Protein AF-A0A957UJW0-F1 (afdb_monomer_lite)

Foldseek 3Di:
DDDDDDDDDDPDPPPVDPQDDDCDPVVVVVLQVVCCVVPVDDDDPPQWDKDFCQDVVRPTHPDSVRIDTDGPPPGRVVVVVVNVVDD

Radius of gyration: 17.31 Å; chains: 1; bounding box: 45×31×43 Å

Secondary structure (DSSP, 8-state):
---PPPPPS------SS-SS----HHHHHHHHHHHHHHHS----TTSEEEEESS-GGGT--S-GGGEEEEETTTHHHHHHHHHHH--

pLDDT: mean 85.49, std 13.44, range [51.22, 97.5]

Structure (mmCIF, N/CA/C/O backbone):
data_AF-A0A957UJW0-F1
#
_entry.id   AF-A0A957UJW0-F1
#
loop_
_atom_site.group_PDB
_atom_site.id
_atom_site.type_symbol
_atom_site.label_atom_id
_atom_site.label_alt_id
_atom_site.label_comp_id
_atom_site.label_asym_id
_atom_site.label_entity_id
_atom_site.label_seq_id
_atom_site.pdbx_PDB_ins_code
_atom_site.Cartn_x
_atom_site.Cartn_y
_atom_site.Cartn_z
_atom_site.occupancy
_atom_site.B_iso_or_equiv
_atom_site.auth_seq_id
_atom_site.auth_comp_id
_atom_site.auth_asym_id
_atom_site.auth_atom_id
_atom_site.pdbx_PDB_model_num
ATOM 1 N N . MET A 1 1 ? -34.461 17.245 20.117 1.00 53.31 1 MET A N 1
ATOM 2 C CA . MET A 1 1 ? -33.085 16.835 19.754 1.00 53.31 1 MET A CA 1
ATOM 3 C C . MET A 1 1 ? -32.348 16.482 21.030 1.00 53.31 1 MET A C 1
ATOM 5 O O . MET A 1 1 ? -32.225 17.346 21.888 1.00 53.31 1 MET A O 1
ATOM 9 N N . VAL A 1 2 ? -31.919 15.230 21.190 1.00 56.56 2 VAL A N 1
ATOM 10 C CA . VAL A 1 2 ? -31.093 14.827 22.337 1.00 56.56 2 VAL A CA 1
ATOM 11 C C . VAL A 1 2 ? -29.640 15.109 21.970 1.00 56.56 2 VAL A C 1
ATOM 13 O O . VAL A 1 2 ? -29.153 14.619 20.954 1.00 56.56 2 VAL A O 1
ATOM 16 N N . LYS A 1 3 ? -28.972 15.957 22.751 1.00 64.06 3 LYS A N 1
ATOM 17 C CA . LYS A 1 3 ? -27.560 16.292 22.561 1.00 64.06 3 LYS A CA 1
ATOM 18 C C . LYS A 1 3 ? -26.746 15.200 23.252 1.00 64.06 3 LYS A C 1
ATOM 20 O O . LYS A 1 3 ? -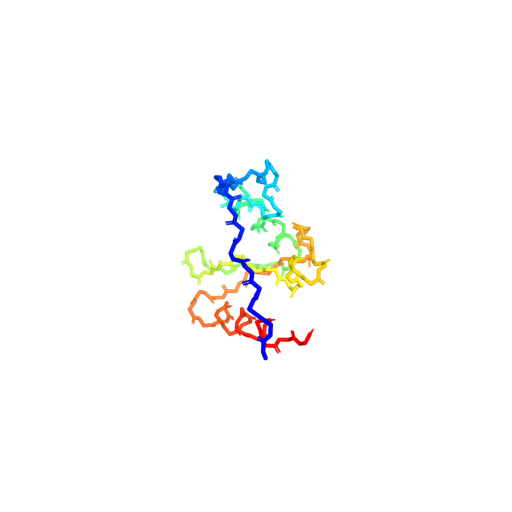26.823 15.078 24.471 1.00 64.06 3 LYS A O 1
ATOM 25 N N . VAL A 1 4 ? -26.024 14.382 22.488 1.00 69.12 4 VAL A N 1
ATOM 26 C CA . VAL A 1 4 ? -25.100 13.399 23.069 1.00 69.12 4 VAL A CA 1
ATOM 27 C C . VAL A 1 4 ? -23.962 14.182 23.739 1.00 69.12 4 VAL A C 1
ATOM 29 O O . VAL A 1 4 ? -23.371 15.044 23.081 1.00 69.12 4 VAL A O 1
ATOM 32 N N . PRO A 1 5 ? -23.692 13.977 25.040 1.00 81.19 5 PRO A N 1
ATOM 33 C CA . PRO A 1 5 ? -22.621 14.686 25.725 1.00 81.19 5 PRO A CA 1
ATOM 34 C C . PRO A 1 5 ? -21.259 1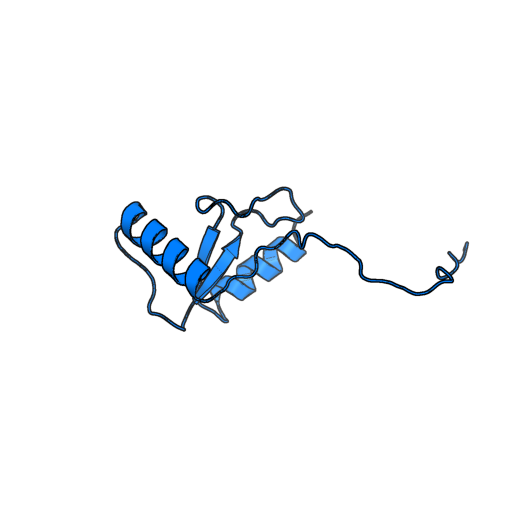4.248 25.179 1.00 81.19 5 PRO A C 1
ATOM 36 O O . PRO A 1 5 ? -21.057 13.079 24.851 1.00 81.19 5 PRO A O 1
ATOM 39 N N . PHE A 1 6 ? -20.318 15.191 25.095 1.00 76.31 6 PHE A N 1
ATOM 40 C CA . PHE A 1 6 ? -18.924 14.847 24.830 1.00 76.31 6 PHE A CA 1
ATOM 41 C C . PHE A 1 6 ? -18.387 13.994 25.990 1.00 76.31 6 PHE A C 1
ATOM 43 O O . PHE A 1 6 ? -18.662 14.326 27.147 1.00 76.31 6 PHE A O 1
ATOM 50 N N . PRO A 1 7 ? -17.638 12.916 25.711 1.00 77.69 7 PRO A N 1
ATOM 51 C CA . PRO A 1 7 ? -17.019 12.124 26.762 1.00 77.69 7 PRO A CA 1
ATOM 52 C C . PRO A 1 7 ? -16.037 12.989 27.561 1.00 77.69 7 PRO A C 1
ATOM 54 O O . PRO A 1 7 ? -15.252 13.750 26.998 1.00 77.69 7 PRO A O 1
ATOM 57 N N . THR A 1 8 ? -16.104 12.875 28.883 1.00 77.44 8 THR A N 1
ATOM 58 C CA . THR A 1 8 ? -15.175 13.505 29.826 1.00 77.44 8 THR A CA 1
ATOM 59 C C . THR A 1 8 ? -14.107 12.498 30.243 1.00 77.44 8 THR A C 1
ATOM 61 O O . THR A 1 8 ? -14.453 11.381 30.624 1.00 77.44 8 THR A O 1
ATOM 64 N N . GLY A 1 9 ? -12.836 12.896 30.207 1.00 73.81 9 GLY A N 1
ATOM 65 C CA . GLY A 1 9 ? -11.683 12.066 30.569 1.00 73.81 9 GLY A CA 1
ATOM 66 C C . GLY A 1 9 ? -10.519 12.286 29.604 1.00 73.81 9 GLY A C 1
ATOM 67 O O . GLY A 1 9 ? -10.720 12.800 28.502 1.00 73.81 9 GLY A O 1
ATOM 68 N N . ASP A 1 10 ? -9.306 11.913 30.010 1.00 70.50 10 ASP A N 1
ATOM 69 C CA . ASP A 1 10 ? -8.150 11.952 29.116 1.00 70.50 10 ASP A CA 1
ATOM 70 C C . ASP A 1 10 ? -8.352 10.949 27.976 1.00 70.50 10 ASP A C 1
ATOM 72 O O . ASP A 1 10 ? -8.474 9.740 28.192 1.00 70.50 10 ASP A O 1
ATOM 76 N N . ILE A 1 11 ? -8.376 11.452 26.741 1.00 61.97 11 ILE A N 1
ATOM 77 C CA . ILE A 1 11 ? -8.325 10.620 25.539 1.00 61.97 11 ILE A CA 1
ATOM 78 C C . ILE A 1 11 ? -6.925 10.017 25.412 1.00 61.97 11 ILE A C 1
ATOM 80 O O . ILE A 1 11 ? -6.056 10.527 24.707 1.00 61.97 11 ILE A O 1
ATOM 84 N N . THR A 1 12 ? -6.676 8.918 26.115 1.00 54.59 12 THR A N 1
ATOM 85 C CA . THR A 1 12 ? -5.465 8.134 25.879 1.00 54.59 12 THR A CA 1
ATOM 86 C C . THR A 1 12 ? -5.684 7.310 24.613 1.00 54.59 12 THR A C 1
ATOM 88 O O . THR A 1 12 ? -6.548 6.442 24.553 1.00 54.59 12 THR A O 1
ATOM 91 N N . ASN A 1 13 ? -4.949 7.636 23.548 1.00 54.16 13 ASN A N 1
ATOM 92 C CA . ASN A 1 13 ? -4.928 6.845 22.319 1.00 54.16 13 ASN A CA 1
ATOM 93 C C . ASN A 1 13 ? -4.064 5.601 22.591 1.00 54.16 13 ASN A C 1
ATOM 95 O O . ASN A 1 13 ? -2.895 5.543 22.222 1.00 54.16 13 ASN A O 1
ATOM 99 N N . THR A 1 14 ? -4.597 4.675 23.385 1.00 51.22 14 THR A N 1
ATOM 100 C CA . THR A 1 14 ? -3.932 3.448 23.832 1.00 51.22 14 THR A CA 1
ATOM 101 C C . THR A 1 14 ? -4.476 2.268 23.049 1.00 51.22 14 THR A C 1
ATOM 103 O O . THR A 1 14 ? -5.007 1.327 23.627 1.00 51.22 14 THR A O 1
ATOM 106 N N . ASP A 1 15 ? -4.341 2.306 21.723 1.00 52.00 15 ASP A N 1
ATOM 107 C CA . ASP A 1 15 ? -4.348 1.057 20.968 1.00 52.00 15 ASP A CA 1
ATOM 108 C C . ASP A 1 15 ? -2.901 0.531 20.935 1.00 52.00 15 ASP A C 1
ATOM 110 O O . ASP A 1 15 ? -2.084 1.025 20.150 1.00 52.00 15 ASP A O 1
ATOM 114 N N . PRO A 1 16 ? -2.512 -0.390 21.841 1.00 57.56 16 PRO A N 1
ATOM 115 C CA . PRO A 1 16 ? -1.141 -0.891 21.918 1.00 57.56 16 PRO A CA 1
ATOM 116 C C . PRO A 1 16 ? -0.769 -1.735 20.694 1.00 57.56 16 PRO A C 1
ATOM 118 O O . PRO A 1 16 ? 0.398 -2.079 20.517 1.00 57.56 16 PRO A O 1
ATOM 121 N N . THR A 1 17 ? -1.745 -2.100 19.860 1.00 55.81 17 THR A N 1
ATOM 122 C CA . THR A 1 17 ? -1.549 -2.902 18.658 1.00 55.81 17 THR A CA 1
ATOM 123 C C . THR A 1 17 ? -2.132 -2.142 17.476 1.00 55.81 17 THR A C 1
ATOM 125 O O . THR A 1 17 ? -3.312 -2.295 17.173 1.00 55.81 17 THR A O 1
ATOM 128 N N . PRO A 1 18 ? -1.338 -1.306 16.782 1.00 63.16 18 PRO A N 1
ATOM 129 C CA . PRO A 1 18 ? -1.835 -0.677 15.574 1.00 63.16 18 PRO A CA 1
ATOM 130 C C . PRO A 1 18 ? -2.304 -1.772 14.610 1.00 63.16 18 PRO A C 1
ATOM 132 O O . PRO A 1 18 ? -1.522 -2.627 14.204 1.00 63.16 18 PRO A O 1
ATOM 135 N N . LEU A 1 19 ? -3.585 -1.731 14.227 1.00 62.53 19 LEU A N 1
ATOM 136 C CA . LEU A 1 19 ? -4.156 -2.647 13.227 1.00 62.53 19 LEU A CA 1
ATOM 137 C C . LEU A 1 19 ? -3.353 -2.625 11.915 1.00 62.53 19 LEU A C 1
ATOM 139 O O . LEU A 1 19 ? -3.302 -3.605 11.172 1.00 62.53 19 LEU A O 1
ATOM 143 N N . ARG A 1 20 ? -2.737 -1.474 11.623 1.00 65.62 20 ARG A N 1
ATOM 144 C CA . ARG A 1 20 ? -1.849 -1.276 10.483 1.00 65.62 20 ARG A CA 1
ATOM 145 C C . ARG A 1 20 ? -0.431 -1.630 10.876 1.00 65.62 20 ARG A C 1
ATOM 147 O O . ARG A 1 20 ? 0.148 -0.978 11.747 1.00 65.62 20 ARG A O 1
ATOM 154 N N . GLU A 1 21 ? 0.151 -2.568 10.1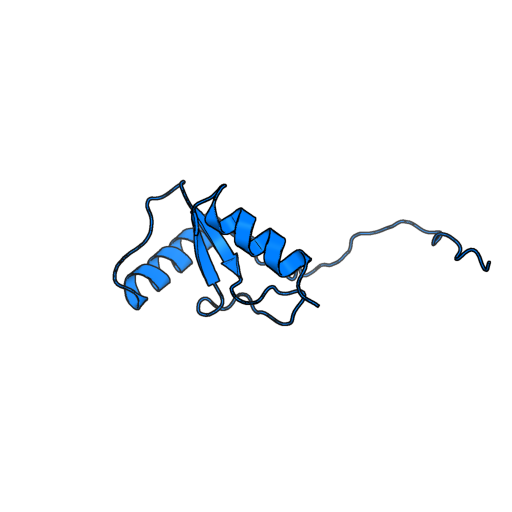46 1.00 70.44 21 GLU A N 1
ATOM 155 C CA . GLU A 1 21 ? 1.593 -2.723 10.177 1.00 70.44 21 GLU A CA 1
ATOM 156 C C . GLU A 1 21 ? 2.264 -1.412 9.779 1.00 70.44 21 GLU A C 1
ATOM 158 O O . GLU A 1 21 ? 1.852 -0.711 8.846 1.00 70.44 21 GLU A O 1
ATOM 163 N N . GLN A 1 22 ? 3.321 -1.065 10.508 1.00 78.56 22 GLN A N 1
ATOM 164 C CA . GLN A 1 22 ? 4.198 -0.018 10.034 1.00 78.56 22 GLN A CA 1
ATOM 165 C C . GLN A 1 22 ? 4.875 -0.552 8.780 1.00 78.56 22 GLN A C 1
ATOM 167 O O . GLN A 1 22 ? 5.689 -1.468 8.848 1.00 78.56 22 GLN A O 1
ATOM 172 N N . PHE A 1 23 ? 4.565 0.043 7.630 1.00 80.31 23 PHE A N 1
ATOM 173 C CA . PHE A 1 23 ? 5.335 -0.181 6.417 1.00 80.31 23 PHE A CA 1
ATOM 174 C C . PHE A 1 23 ? 6.730 0.411 6.635 1.00 80.31 23 PHE A C 1
ATOM 176 O O . PHE A 1 23 ? 6.997 1.559 6.282 1.00 80.31 23 PHE A O 1
ATOM 183 N N . THR A 1 24 ? 7.614 -0.336 7.287 1.00 87.81 24 THR A N 1
ATOM 184 C CA . THR A 1 24 ? 9.025 0.003 7.468 1.00 87.81 24 THR A CA 1
ATOM 185 C C . THR A 1 24 ? 9.763 -0.141 6.137 1.00 87.81 24 THR A C 1
ATOM 187 O O . THR A 1 24 ? 9.211 -0.600 5.132 1.00 87.81 24 THR A O 1
ATOM 190 N N . THR A 1 25 ? 11.025 0.280 6.084 1.00 88.38 25 THR A N 1
ATOM 191 C CA . THR A 1 25 ? 11.870 0.024 4.907 1.00 88.38 25 THR A CA 1
ATOM 192 C C . THR A 1 25 ? 12.010 -1.474 4.637 1.00 88.38 25 THR A C 1
ATOM 194 O O . THR A 1 25 ? 11.896 -1.885 3.485 1.00 88.38 25 THR A O 1
ATOM 197 N N . GLU A 1 26 ? 12.194 -2.279 5.686 1.00 90.25 26 GLU A N 1
ATOM 198 C CA . GLU A 1 26 ? 12.313 -3.737 5.594 1.00 90.25 26 GLU A CA 1
ATOM 199 C C . GLU A 1 26 ? 11.028 -4.376 5.059 1.00 90.25 26 GLU A C 1
ATOM 201 O O . GLU A 1 26 ? 11.073 -5.099 4.067 1.00 90.25 26 GLU A O 1
ATOM 206 N N . TYR A 1 27 ? 9.870 -4.014 5.616 1.00 90.12 27 TYR A N 1
ATOM 207 C CA . TYR A 1 27 ? 8.581 -4.519 5.144 1.00 90.12 27 TYR A CA 1
ATOM 208 C C . TYR A 1 27 ? 8.352 -4.217 3.658 1.00 90.12 27 TYR A C 1
ATOM 210 O O . TYR A 1 27 ? 7.947 -5.076 2.876 1.00 90.12 27 TYR A O 1
ATOM 218 N N . ARG A 1 28 ? 8.675 -2.990 3.225 1.00 90.88 28 ARG A N 1
ATOM 219 C CA . ARG A 1 28 ? 8.574 -2.607 1.809 1.00 90.88 28 ARG A CA 1
ATOM 220 C C . ARG A 1 28 ? 9.503 -3.423 0.910 1.00 90.88 28 ARG A C 1
ATOM 222 O O . ARG A 1 28 ? 9.162 -3.641 -0.251 1.00 90.88 28 ARG A O 1
ATOM 229 N N . GLN A 1 29 ? 10.673 -3.831 1.401 1.00 92.31 29 GLN A N 1
ATOM 230 C CA . GLN A 1 29 ? 11.590 -4.699 0.658 1.00 92.31 29 GLN A CA 1
ATOM 231 C C . GLN A 1 29 ? 11.041 -6.124 0.556 1.00 92.31 29 GLN A C 1
ATOM 233 O O . GLN A 1 29 ? 11.028 -6.675 -0.542 1.00 92.31 29 GLN A O 1
ATOM 238 N N . GLN A 1 30 ? 10.524 -6.679 1.653 1.00 94.38 30 GLN A N 1
ATOM 239 C CA . GLN A 1 30 ? 9.909 -8.009 1.674 1.00 94.38 30 GLN A CA 1
ATOM 240 C C . GLN A 1 30 ? 8.685 -8.079 0.747 1.00 94.38 30 GLN A C 1
ATOM 242 O O . GLN A 1 30 ? 8.610 -8.962 -0.105 1.00 94.38 30 GLN A O 1
ATOM 247 N N . PHE A 1 31 ? 7.788 -7.090 0.814 1.00 94.75 31 PHE A N 1
ATOM 248 C CA . PHE A 1 31 ? 6.642 -7.000 -0.093 1.00 94.75 31 PHE A CA 1
ATOM 249 C C . PHE A 1 31 ? 7.068 -6.868 -1.564 1.00 94.75 31 PHE A C 1
ATOM 251 O O . PHE A 1 31 ? 6.473 -7.487 -2.444 1.00 94.75 31 PHE A O 1
ATOM 258 N N . ARG A 1 32 ? 8.123 -6.088 -1.853 1.00 93.75 32 ARG A N 1
ATOM 259 C CA . ARG A 1 32 ? 8.679 -5.987 -3.212 1.00 93.75 32 ARG A CA 1
ATOM 260 C C . ARG A 1 32 ? 9.149 -7.341 -3.727 1.00 93.75 32 ARG A C 1
ATOM 262 O O . ARG A 1 32 ? 8.856 -7.671 -4.873 1.00 93.75 32 ARG A O 1
ATOM 269 N N . GLN A 1 33 ? 9.885 -8.080 -2.900 1.00 95.50 33 GLN A N 1
ATOM 270 C CA . GLN A 1 33 ? 10.394 -9.400 -3.253 1.00 95.50 33 GLN A CA 1
ATOM 271 C C . GLN A 1 33 ? 9.235 -10.352 -3.554 1.00 95.50 33 GLN A C 1
ATOM 273 O O . GLN A 1 33 ? 9.155 -10.861 -4.666 1.00 95.50 33 GLN A O 1
ATOM 278 N N . TYR A 1 34 ? 8.281 -10.473 -2.625 1.00 96.31 34 TYR A N 1
ATOM 279 C CA . TYR A 1 34 ? 7.071 -11.276 -2.809 1.00 96.31 34 TYR A CA 1
ATOM 280 C C . TYR A 1 34 ? 6.351 -10.957 -4.122 1.00 96.31 34 TYR A C 1
ATOM 282 O O . TYR A 1 34 ? 6.025 -11.851 -4.900 1.00 96.31 34 TYR A O 1
ATOM 290 N N . TRP A 1 35 ? 6.108 -9.675 -4.388 1.00 96.44 35 TRP A N 1
ATOM 291 C CA . TRP A 1 35 ? 5.351 -9.262 -5.561 1.00 96.44 35 TRP A CA 1
ATOM 292 C C . TRP A 1 35 ? 6.111 -9.560 -6.859 1.00 96.44 35 TRP A C 1
ATOM 294 O O . TRP A 1 35 ? 5.514 -10.022 -7.829 1.00 96.44 35 TRP A O 1
ATOM 304 N N . ASN A 1 36 ? 7.427 -9.342 -6.881 1.00 95.69 36 ASN A N 1
ATOM 305 C CA . ASN A 1 36 ? 8.250 -9.658 -8.044 1.00 95.69 36 ASN A CA 1
ATOM 306 C C . ASN A 1 36 ? 8.333 -11.174 -8.290 1.00 95.69 36 ASN A C 1
ATOM 308 O O . ASN A 1 36 ? 8.264 -11.598 -9.439 1.00 95.69 36 ASN A O 1
ATOM 312 N N . ASP A 1 37 ? 8.408 -11.981 -7.232 1.00 97.50 37 ASP A N 1
ATOM 313 C CA . ASP A 1 37 ? 8.397 -13.446 -7.327 1.00 97.50 37 ASP A CA 1
ATOM 314 C C . ASP A 1 37 ? 7.037 -13.979 -7.801 1.00 97.50 37 ASP A C 1
ATOM 316 O O . ASP A 1 37 ? 6.973 -14.943 -8.560 1.00 97.50 37 ASP A O 1
ATOM 320 N N . THR A 1 38 ? 5.947 -13.324 -7.393 1.00 96.94 38 THR A N 1
ATOM 321 C CA . THR A 1 38 ? 4.573 -13.735 -7.721 1.00 96.94 38 THR A CA 1
ATOM 322 C C . THR A 1 38 ? 4.162 -13.318 -9.135 1.00 96.94 38 THR A C 1
ATOM 324 O O . THR A 1 38 ? 3.527 -14.092 -9.849 1.00 96.94 38 THR A O 1
ATOM 327 N N . TYR A 1 39 ? 4.509 -12.097 -9.554 1.00 95.38 39 TYR A N 1
ATOM 328 C CA . TYR A 1 39 ? 3.997 -11.490 -10.789 1.00 95.38 39 TYR A CA 1
ATOM 329 C C . TYR A 1 39 ? 5.072 -11.213 -11.848 1.00 95.38 39 TYR A C 1
ATOM 331 O O . TYR A 1 39 ? 4.736 -10.819 -12.963 1.00 95.38 39 TYR A O 1
ATOM 339 N N . GLY A 1 40 ? 6.355 -11.411 -11.537 1.00 96.44 40 GLY A N 1
ATOM 340 C CA . GLY A 1 40 ? 7.471 -11.247 -12.476 1.00 96.44 40 GLY A CA 1
ATOM 341 C C . GLY A 1 40 ? 7.860 -9.797 -12.783 1.00 96.44 40 GLY A C 1
ATOM 342 O O . GLY A 1 40 ? 8.681 -9.556 -13.667 1.00 96.44 40 GLY A O 1
ATOM 343 N N . TRP A 1 41 ? 7.270 -8.819 -12.095 1.00 93.44 41 TRP A N 1
ATOM 344 C CA . TRP A 1 41 ? 7.606 -7.405 -12.245 1.00 93.44 41 TRP A CA 1
ATOM 345 C C . TRP A 1 41 ? 7.261 -6.632 -10.979 1.00 93.44 41 TRP A C 1
ATOM 347 O O . TRP A 1 41 ? 6.392 -7.040 -10.216 1.00 93.44 41 TRP A O 1
ATOM 357 N N . TYR A 1 42 ? 7.878 -5.466 -10.790 1.00 89.44 42 TYR A N 1
ATOM 358 C CA . TYR A 1 42 ? 7.523 -4.550 -9.714 1.00 89.44 42 TYR A CA 1
ATOM 359 C C . TYR A 1 42 ? 7.698 -3.085 -10.155 1.00 89.44 42 TYR A C 1
ATOM 361 O O . TYR A 1 42 ? 8.674 -2.778 -10.848 1.00 89.44 42 TYR A O 1
ATOM 369 N N . PRO A 1 43 ? 6.796 -2.153 -9.781 1.00 87.69 43 PRO A N 1
ATOM 370 C CA . PRO A 1 43 ? 6.892 -0.761 -10.220 1.00 87.69 43 PRO A CA 1
ATOM 371 C C . PRO A 1 43 ? 8.151 -0.047 -9.697 1.00 87.69 43 PRO A C 1
ATOM 373 O O . PRO A 1 43 ? 8.705 -0.376 -8.645 1.00 87.69 43 PRO A O 1
ATOM 376 N N . SER A 1 44 ? 8.620 0.971 -10.427 1.00 82.81 44 SER A N 1
ATOM 377 C CA . SER A 1 44 ? 9.861 1.680 -10.089 1.00 82.81 44 SER A CA 1
ATOM 378 C C . SER A 1 44 ? 9.848 2.227 -8.649 1.00 82.81 44 SER A C 1
ATOM 380 O O . SER A 1 44 ? 8.891 2.917 -8.282 1.00 82.81 44 SER A O 1
ATOM 382 N N . PRO A 1 45 ? 10.897 1.968 -7.834 1.00 76.69 45 PRO A N 1
ATOM 383 C CA . PRO A 1 45 ? 11.021 2.490 -6.471 1.00 76.69 45 PRO A CA 1
ATOM 384 C C . PRO A 1 45 ? 10.676 3.982 -6.367 1.00 76.69 45 PRO A C 1
ATOM 386 O O . PRO A 1 45 ? 11.109 4.784 -7.191 1.00 76.69 45 PRO A O 1
ATOM 389 N N . GLY A 1 46 ? 9.902 4.359 -5.346 1.00 80.94 46 GLY A N 1
ATOM 390 C CA . GLY A 1 46 ? 9.599 5.761 -5.030 1.00 80.94 46 GLY A CA 1
ATOM 391 C C . GLY A 1 46 ? 8.404 6.381 -5.765 1.00 80.94 46 GLY A C 1
ATOM 392 O O . GLY A 1 46 ? 7.994 7.477 -5.388 1.00 80.94 46 GLY A O 1
ATOM 393 N N . LYS A 1 47 ? 7.812 5.698 -6.757 1.00 87.62 47 LYS A N 1
ATOM 394 C CA . LYS A 1 47 ? 6.609 6.174 -7.474 1.00 87.62 47 LYS A CA 1
ATOM 395 C C . LYS A 1 47 ? 5.293 5.546 -7.019 1.00 87.62 47 LYS A C 1
ATOM 397 O O . LYS A 1 47 ? 4.238 5.978 -7.465 1.00 87.62 47 LYS A O 1
ATOM 402 N N . TYR A 1 48 ? 5.336 4.541 -6.158 1.00 91.69 48 TYR A N 1
ATOM 403 C CA . TYR A 1 48 ? 4.155 3.798 -5.727 1.00 91.69 48 TYR A CA 1
ATOM 404 C C . TYR A 1 48 ? 4.077 3.742 -4.200 1.00 91.69 48 TYR A C 1
ATOM 406 O O . TYR A 1 48 ? 5.084 3.898 -3.502 1.00 91.69 48 TYR A O 1
ATOM 414 N N . ASP A 1 49 ? 2.878 3.462 -3.709 1.00 92.06 49 ASP A N 1
ATOM 415 C CA . ASP A 1 49 ? 2.578 3.151 -2.319 1.00 92.06 49 ASP A CA 1
ATOM 416 C C . ASP A 1 49 ? 1.920 1.769 -2.228 1.00 92.06 49 ASP A C 1
ATOM 418 O O . ASP A 1 49 ? 1.258 1.319 -3.166 1.00 92.06 49 ASP A O 1
ATOM 422 N N . ILE A 1 50 ? 2.139 1.081 -1.107 1.00 93.50 50 ILE A N 1
ATOM 423 C CA . ILE A 1 50 ? 1.470 -0.188 -0.807 1.00 93.50 50 ILE A CA 1
ATOM 424 C C . ILE A 1 50 ? 0.048 0.137 -0.356 1.00 93.50 50 ILE A C 1
ATOM 426 O O . ILE A 1 50 ? -0.136 0.923 0.574 1.00 93.50 50 ILE A O 1
ATOM 430 N N . HIS A 1 51 ? -0.936 -0.472 -1.004 1.00 94.50 51 HIS A N 1
ATOM 431 C CA . HIS A 1 51 ? -2.350 -0.277 -0.724 1.00 94.50 51 HIS A CA 1
ATOM 432 C C . HIS A 1 51 ? -3.012 -1.619 -0.414 1.00 94.50 51 HIS A C 1
ATOM 434 O O . HIS A 1 51 ? -2.720 -2.620 -1.062 1.00 94.50 51 HIS A O 1
ATOM 440 N N . HIS A 1 52 ? -3.937 -1.637 0.542 1.00 95.19 52 HIS A N 1
ATOM 441 C CA . HIS A 1 52 ? -4.768 -2.810 0.814 1.00 95.19 52 HIS A CA 1
ATOM 442 C C . HIS A 1 52 ? -5.836 -2.993 -0.271 1.00 95.19 52 HIS A C 1
ATOM 444 O O . HIS A 1 52 ? -6.574 -2.054 -0.558 1.00 95.19 52 HIS A O 1
ATOM 450 N N . ILE A 1 53 ? -5.962 -4.180 -0.864 1.00 96.12 53 ILE A N 1
ATOM 451 C CA . ILE A 1 53 ? -7.029 -4.488 -1.829 1.00 96.12 53 ILE A CA 1
ATOM 452 C C . ILE A 1 53 ? -8.384 -4.351 -1.131 1.00 96.12 53 ILE A C 1
ATOM 454 O O . ILE A 1 53 ? -9.191 -3.529 -1.558 1.00 96.12 53 ILE A O 1
ATOM 458 N N . LEU A 1 54 ? -8.586 -5.066 -0.019 1.00 95.31 54 LEU A N 1
ATOM 459 C CA . LEU A 1 54 ? -9.662 -4.853 0.950 1.00 95.31 54 LEU A CA 1
ATOM 460 C C . LEU A 1 54 ? -9.084 -4.121 2.176 1.00 95.31 54 LEU A C 1
ATOM 462 O O . LEU A 1 54 ? -8.158 -4.640 2.799 1.00 95.31 54 LEU A O 1
ATOM 466 N N . PRO A 1 55 ? -9.575 -2.928 2.562 1.00 93.44 55 PRO A N 1
ATOM 467 C CA . PRO A 1 55 ? -9.036 -2.200 3.705 1.00 93.44 55 PRO A CA 1
ATOM 468 C C . PRO A 1 55 ? -9.370 -2.889 5.030 1.00 93.44 55 PRO A C 1
ATOM 470 O O . PRO A 1 55 ? -10.425 -3.505 5.187 1.00 93.44 55 PRO A O 1
ATOM 473 N N . LEU A 1 56 ? -8.509 -2.688 6.031 1.00 90.69 56 LEU A N 1
ATOM 474 C CA . LEU A 1 56 ? -8.686 -3.234 7.385 1.00 90.69 56 LEU A CA 1
ATOM 475 C C . LEU A 1 56 ? -10.051 -2.878 8.004 1.00 90.69 56 LEU A C 1
ATOM 477 O O . LEU A 1 56 ? -10.678 -3.708 8.652 1.00 90.69 56 LEU A O 1
ATOM 481 N N . SER A 1 57 ? -10.561 -1.665 7.752 1.00 88.75 57 SER A N 1
ATOM 482 C CA . SER A 1 57 ? -11.873 -1.214 8.250 1.00 88.75 57 SER A CA 1
ATOM 483 C C . SER A 1 57 ? -13.064 -1.980 7.664 1.00 88.75 57 SER A C 1
ATOM 485 O O . SER A 1 57 ? -14.180 -1.843 8.159 1.00 88.75 57 SER A O 1
ATOM 487 N N . LYS A 1 58 ? -12.840 -2.758 6.602 1.00 90.19 58 LYS A N 1
ATOM 488 C CA . LYS A 1 58 ? -13.832 -3.601 5.929 1.00 90.19 58 LYS A CA 1
ATOM 489 C C . LYS A 1 58 ? -13.462 -5.092 6.013 1.00 90.19 58 LYS A C 1
ATOM 491 O O . LYS A 1 58 ? -13.990 -5.886 5.245 1.00 90.19 58 LYS A O 1
ATOM 496 N N . GLY A 1 59 ? -12.576 -5.473 6.939 1.00 91.75 59 GLY A N 1
ATOM 497 C CA . GLY A 1 59 ? -12.200 -6.871 7.186 1.00 91.75 59 GLY A CA 1
ATOM 498 C C . GLY A 1 59 ? -10.994 -7.377 6.392 1.00 91.75 59 GLY A C 1
ATOM 499 O O . GLY A 1 59 ? -10.753 -8.578 6.374 1.00 91.75 59 GLY A O 1
ATOM 500 N N . GLY A 1 60 ? -10.238 -6.492 5.740 1.00 93.31 60 GLY A N 1
ATOM 501 C CA . GLY A 1 60 ? -8.959 -6.863 5.138 1.00 93.31 60 GLY A CA 1
ATOM 502 C C . GLY A 1 60 ? -7.876 -7.185 6.166 1.00 93.31 60 GLY A C 1
ATOM 503 O O . GLY A 1 60 ? -7.980 -6.812 7.335 1.00 93.31 60 GLY A O 1
ATOM 504 N N . THR A 1 61 ? -6.808 -7.828 5.703 1.00 92.94 61 THR A N 1
ATOM 505 C CA . THR A 1 61 ? -5.634 -8.221 6.500 1.00 92.94 61 THR A CA 1
ATOM 506 C C . THR A 1 61 ? -4.360 -7.547 5.979 1.00 92.94 61 THR A C 1
ATOM 508 O O . THR A 1 61 ? -4.386 -6.877 4.946 1.00 92.94 61 THR A O 1
ATOM 511 N N . ASN A 1 62 ? -3.236 -7.698 6.686 1.00 91.31 62 ASN A N 1
ATOM 512 C CA . ASN A 1 62 ? -1.913 -7.264 6.207 1.00 91.31 62 ASN A CA 1
ATOM 513 C C . ASN A 1 62 ? -1.191 -8.356 5.391 1.00 91.31 62 ASN A C 1
ATOM 515 O O . ASN A 1 62 ? -0.002 -8.215 5.099 1.00 91.31 62 ASN A O 1
ATOM 519 N N . ASP A 1 63 ? -1.902 -9.426 5.022 1.00 94.31 63 ASP A N 1
ATOM 520 C CA . ASP A 1 63 ? -1.364 -10.502 4.195 1.00 94.31 63 ASP A CA 1
ATOM 521 C C . ASP A 1 63 ? -0.976 -9.961 2.815 1.00 94.31 63 ASP A C 1
ATOM 523 O O . ASP A 1 63 ? -1.648 -9.095 2.248 1.00 94.31 63 ASP A O 1
ATOM 527 N N . TYR A 1 64 ? 0.134 -10.452 2.264 1.00 95.62 64 TYR A N 1
ATOM 528 C CA . TYR A 1 64 ? 0.697 -9.906 1.027 1.00 95.62 64 TYR A CA 1
ATOM 529 C C . TYR A 1 64 ? -0.201 -10.098 -0.203 1.00 95.62 64 TYR A C 1
ATOM 531 O O . TYR A 1 64 ? -0.086 -9.336 -1.162 1.00 95.62 64 TYR A O 1
ATOM 539 N N . ASP A 1 65 ? -1.100 -11.080 -0.191 1.00 96.06 65 ASP A N 1
ATOM 540 C CA . ASP A 1 65 ? -2.120 -11.283 -1.224 1.00 96.06 65 ASP A CA 1
ATOM 541 C C . ASP A 1 65 ? -3.251 -10.242 -1.164 1.00 96.06 65 ASP A C 1
ATOM 543 O O . ASP A 1 65 ? -3.894 -9.985 -2.181 1.00 96.06 65 ASP A O 1
ATOM 547 N N . ASN A 1 66 ? -3.439 -9.576 -0.022 1.00 96.75 66 ASN A N 1
ATOM 548 C CA . ASN A 1 66 ? -4.336 -8.437 0.152 1.00 96.75 66 ASN A CA 1
ATOM 549 C C . ASN A 1 66 ? -3.631 -7.084 -0.062 1.00 96.75 66 ASN A C 1
ATOM 551 O O . ASN A 1 66 ? -4.208 -6.032 0.217 1.00 96.75 66 ASN A O 1
ATOM 555 N N . LEU A 1 67 ? -2.394 -7.064 -0.559 1.00 95.94 67 LEU A N 1
ATOM 556 C CA . LEU A 1 67 ? -1.637 -5.840 -0.809 1.00 95.94 67 LEU A CA 1
ATOM 557 C C . LEU A 1 67 ? -1.311 -5.672 -2.291 1.00 95.94 67 LEU A C 1
ATOM 559 O O . LEU A 1 67 ? -1.017 -6.631 -2.994 1.00 95.94 67 LEU A O 1
ATOM 563 N N . ILE A 1 68 ? -1.317 -4.426 -2.763 1.00 96.50 68 ILE A N 1
ATOM 564 C CA . ILE A 1 68 ? -1.020 -4.064 -4.152 1.00 96.50 68 ILE A CA 1
ATOM 565 C C . ILE A 1 68 ? -0.182 -2.777 -4.212 1.00 96.50 68 ILE A C 1
ATOM 567 O O . ILE A 1 68 ? -0.498 -1.812 -3.508 1.00 96.50 68 ILE A O 1
ATOM 571 N N . PRO A 1 69 ? 0.895 -2.710 -5.022 1.00 96.06 69 PRO A N 1
ATOM 572 C CA . PRO A 1 69 ? 1.587 -1.459 -5.266 1.00 96.06 69 PRO A CA 1
ATOM 573 C C . PRO A 1 69 ? 0.780 -0.620 -6.264 1.00 96.06 69 PRO A C 1
ATOM 575 O O . PRO A 1 69 ? 0.530 -1.041 -7.392 1.00 96.06 69 PRO A O 1
ATOM 578 N N . LEU A 1 70 ? 0.402 0.589 -5.860 1.00 95.44 70 LEU A N 1
ATOM 579 C CA . LEU A 1 70 ? -0.326 1.537 -6.702 1.00 95.44 70 LEU A CA 1
ATOM 580 C C . LEU A 1 70 ? 0.481 2.808 -6.894 1.00 95.44 70 LEU A C 1
ATOM 582 O O . LEU A 1 70 ? 1.116 3.288 -5.955 1.00 95.44 70 LEU A O 1
ATOM 586 N N . GLU A 1 71 ? 0.423 3.390 -8.089 1.00 94.38 71 GLU A N 1
ATOM 587 C CA . GLU A 1 71 ? 1.092 4.660 -8.349 1.00 94.38 71 GLU A CA 1
ATOM 588 C C . GLU A 1 71 ? 0.575 5.754 -7.397 1.00 94.38 71 GLU A C 1
ATOM 590 O O . GLU A 1 71 ? -0.635 5.969 -7.221 1.00 94.38 71 GLU A O 1
ATOM 595 N N . ARG A 1 72 ? 1.523 6.435 -6.746 1.00 91.00 72 ARG A N 1
ATOM 596 C CA . ARG A 1 72 ? 1.259 7.506 -5.790 1.00 91.00 72 ARG A CA 1
ATOM 597 C C . ARG A 1 72 ? 0.626 8.684 -6.520 1.00 91.00 72 ARG A C 1
ATOM 599 O O . ARG A 1 72 ? 1.070 9.085 -7.590 1.00 91.00 72 ARG A O 1
ATOM 606 N N . GLY A 1 73 ? -0.387 9.294 -5.914 1.00 89.50 73 GLY A N 1
ATOM 607 C CA . GLY A 1 73 ? -1.032 10.488 -6.466 1.00 89.50 73 GLY A CA 1
ATOM 608 C C . GLY A 1 73 ? -2.152 10.195 -7.469 1.00 89.50 73 GLY A C 1
ATOM 609 O O . GLY A 1 73 ? -3.154 10.911 -7.449 1.00 89.50 73 GLY A O 1
ATOM 610 N N . SER A 1 74 ? -2.027 9.135 -8.274 1.00 92.56 74 SER A N 1
ATOM 611 C CA . SER A 1 74 ? -3.030 8.693 -9.250 1.00 92.56 74 SER A CA 1
ATOM 612 C C . SER A 1 74 ? -3.892 7.557 -8.675 1.00 92.56 74 SER A C 1
ATOM 614 O O . SER A 1 74 ? -4.872 7.807 -7.967 1.00 92.56 74 SER A O 1
ATOM 616 N N . GLN A 1 75 ? -3.501 6.310 -8.928 1.00 95.50 75 GLN A N 1
ATOM 617 C CA . GLN A 1 75 ? -4.233 5.093 -8.594 1.00 95.50 75 GLN A CA 1
ATOM 618 C C . GLN A 1 75 ? -4.471 4.980 -7.090 1.00 95.50 75 GLN A C 1
ATOM 620 O O . GLN A 1 75 ? -5.606 4.785 -6.662 1.00 95.50 75 GLN A O 1
ATOM 625 N N . HIS A 1 76 ? -3.431 5.185 -6.275 1.00 95.50 76 HIS A N 1
ATOM 626 C CA . HIS A 1 76 ? -3.549 5.055 -4.823 1.00 95.50 76 HIS A CA 1
ATOM 627 C C . HIS A 1 76 ? -4.651 5.969 -4.260 1.00 95.50 76 HIS A C 1
ATOM 629 O O . HIS A 1 76 ? -5.522 5.533 -3.508 1.00 95.50 76 HIS A O 1
ATOM 635 N N . ASN A 1 77 ? -4.668 7.235 -4.685 1.00 94.81 77 ASN A N 1
ATOM 636 C CA . ASN A 1 77 ? -5.675 8.204 -4.253 1.00 94.81 77 ASN A CA 1
ATOM 637 C C . ASN A 1 77 ? -7.078 7.854 -4.755 1.00 94.81 77 ASN A C 1
ATOM 639 O O . ASN A 1 77 ? -8.054 8.073 -4.037 1.00 94.81 77 ASN A O 1
ATOM 643 N N . GLN A 1 78 ? -7.187 7.340 -5.980 1.00 96.50 78 GLN A N 1
ATOM 644 C CA . GLN A 1 78 ? -8.459 6.922 -6.555 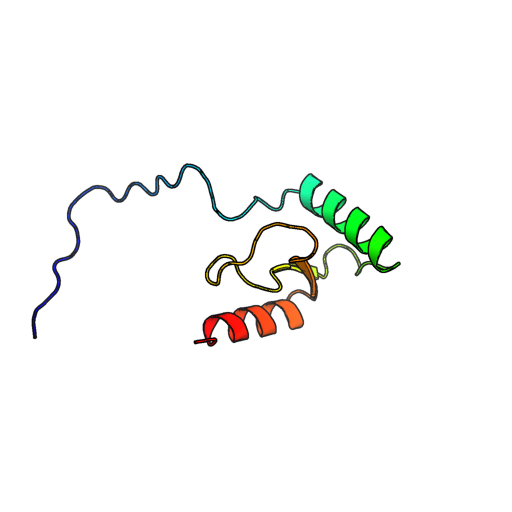1.00 96.50 78 GLN A CA 1
ATOM 645 C C . GLN A 1 78 ? -9.090 5.790 -5.735 1.00 96.50 78 GLN A C 1
ATOM 647 O O . GLN A 1 78 ? -10.236 5.924 -5.306 1.00 96.50 78 GLN A O 1
ATOM 652 N N . PHE A 1 79 ? -8.340 4.721 -5.457 1.00 96.06 79 PHE A N 1
ATOM 653 C CA . PHE A 1 79 ? -8.851 3.573 -4.703 1.00 96.06 79 PHE A CA 1
ATOM 654 C C . PHE A 1 79 ? -9.095 3.896 -3.227 1.00 96.06 79 PHE A C 1
ATOM 656 O O . PHE A 1 79 ? -10.117 3.483 -2.681 1.00 96.06 79 PHE A O 1
ATOM 663 N N . THR A 1 80 ? -8.250 4.725 -2.605 1.00 94.06 80 THR A N 1
ATOM 664 C CA . THR A 1 80 ? -8.513 5.227 -1.247 1.00 94.06 80 THR A CA 1
ATOM 665 C C . THR A 1 80 ? -9.850 5.974 -1.182 1.00 94.06 80 THR A C 1
ATOM 667 O O . THR A 1 80 ? -10.661 5.716 -0.295 1.00 94.06 80 THR A O 1
ATOM 670 N N . LYS A 1 81 ? -10.124 6.877 -2.135 1.00 95.12 81 LYS A N 1
ATOM 671 C CA . LYS A 1 81 ? -11.395 7.623 -2.184 1.00 95.12 81 LYS A CA 1
ATOM 672 C C . LYS A 1 81 ? -12.59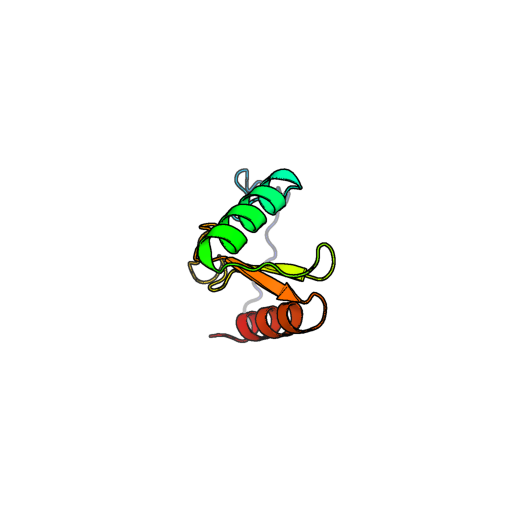1 6.719 -2.451 1.00 95.12 81 LYS A C 1
ATOM 674 O O . LYS A 1 81 ? -13.643 6.924 -1.855 1.00 95.12 81 LYS A O 1
ATOM 679 N N . TRP A 1 82 ? -12.428 5.727 -3.320 1.00 95.88 82 TRP A N 1
ATOM 680 C CA . TRP A 1 82 ? -13.486 4.769 -3.605 1.00 95.88 82 TRP A CA 1
ATOM 681 C C . TRP A 1 82 ? -13.886 3.990 -2.345 1.00 95.88 82 TRP A C 1
ATOM 683 O O . TRP A 1 82 ? -15.065 3.972 -1.996 1.00 95.88 82 TRP A O 1
ATOM 693 N N . TRP A 1 83 ? -12.914 3.460 -1.594 1.00 94.62 83 TRP A N 1
ATOM 694 C CA . TRP A 1 83 ? -13.178 2.745 -0.340 1.00 94.62 83 TRP A CA 1
ATOM 695 C C . TRP A 1 83 ? -13.837 3.615 0.731 1.00 94.62 83 TRP A C 1
ATOM 697 O O . TRP A 1 83 ? -14.677 3.118 1.478 1.00 94.62 83 TRP A O 1
ATOM 707 N N . LEU A 1 84 ? -13.512 4.911 0.787 1.00 91.44 84 LEU A N 1
ATOM 708 C CA . LEU A 1 84 ? -14.192 5.857 1.680 1.00 91.44 84 LEU A CA 1
ATOM 709 C C . LEU A 1 84 ? -15.680 6.025 1.345 1.00 91.44 84 LEU A C 1
ATOM 711 O O . LEU A 1 84 ? -16.473 6.301 2.240 1.00 91.44 84 LEU A O 1
ATOM 715 N N . SER A 1 85 ? -16.057 5.866 0.074 1.00 92.56 85 SER A N 1
ATOM 716 C CA . SER A 1 85 ? -17.453 5.930 -0.376 1.00 92.56 85 SER A CA 1
ATOM 717 C C . SER A 1 85 ? -18.178 4.582 -0.373 1.00 9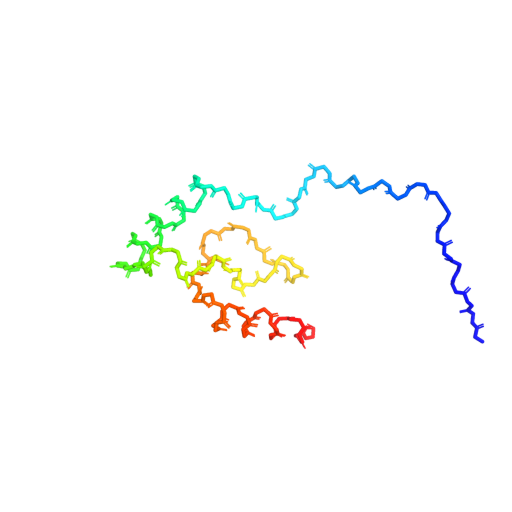2.56 85 SER A C 1
ATOM 719 O O . SER A 1 85 ? -19.380 4.543 -0.630 1.00 92.56 85 SER A O 1
ATOM 721 N N . TYR A 1 86 ? -17.465 3.481 -0.119 1.00 89.50 86 TYR A N 1
ATOM 722 C CA . TYR A 1 86 ? -18.026 2.139 -0.208 1.00 89.50 86 TYR A CA 1
ATOM 723 C C . TYR A 1 86 ? -18.929 1.834 1.008 1.00 89.50 86 TYR A C 1
ATOM 725 O O . TYR A 1 86 ? -18.443 1.954 2.144 1.00 89.50 86 TYR A O 1
ATOM 733 N N . PRO A 1 87 ? -20.205 1.438 0.794 1.00 81.62 87 PRO A N 1
ATOM 734 C CA . PRO A 1 87 ? -21.180 1.165 1.857 1.00 81.62 87 PRO A CA 1
ATOM 735 C C . PRO A 1 87 ? -20.670 0.204 2.936 1.00 81.62 87 PRO A C 1
ATOM 737 O O . PRO A 1 87 ? -19.935 -0.761 2.618 1.00 81.62 87 PRO A O 1
#

Sequence (87 aa):
MVKVPFPTGDITNTDPTPLREQFTTEYRQQFRQYWNDTYGWYPSPGKYDIHHILPLSKGGTNDYDNLIPLERGSQHNQFTKWWLSYP